Protein AF-C5PFK9-F1 (afdb_monomer_lite)

Organism: Coccidioides posadasii (strain C735) (NCBI:txid222929)

Sequence (125 aa):
MDVKASRNPPFRAEHLGSLLRTDELLQKRAAVDKGTASAAELEPLEDRDIREIVDLQRKLGFHGITDGEYRRHSIELWFIPTFLCLPLARQMHLGLTAEMLLEWGMMGCLVKVGELVDMVRAQER

pLDDT: mean 70.86, std 21.35, range [34.41, 97.06]

Structure (mmCIF, N/CA/C/O backbone):
data_AF-C5PFK9-F1
#
_entry.id   AF-C5PFK9-F1
#
loop_
_atom_site.group_PDB
_atom_site.id
_atom_site.type_symbol
_atom_site.label_atom_id
_atom_site.label_alt_id
_atom_site.label_comp_id
_atom_site.label_asym_id
_atom_site.label_entity_id
_atom_site.label_seq_id
_atom_site.pdbx_PDB_ins_code
_atom_site.Cartn_x
_atom_site.Cartn_y
_atom_site.Cartn_z
_atom_site.occupancy
_atom_site.B_iso_or_equiv
_atom_site.auth_seq_id
_atom_site.auth_comp_id
_atom_site.auth_asym_id
_atom_site.auth_atom_id
_atom_site.pdbx_PDB_model_num
ATOM 1 N N . MET A 1 1 ? 38.017 11.484 -29.416 1.00 40.12 1 MET A N 1
ATOM 2 C CA . MET A 1 1 ? 37.137 10.314 -29.606 1.00 40.12 1 MET A CA 1
ATOM 3 C C . MET A 1 1 ? 35.958 10.518 -28.673 1.00 40.12 1 MET A C 1
ATOM 5 O O . MET A 1 1 ? 36.098 10.291 -27.481 1.00 40.12 1 MET A O 1
ATOM 9 N N . ASP A 1 2 ? 34.872 11.087 -29.189 1.00 54.16 2 ASP A N 1
ATOM 10 C CA . ASP A 1 2 ? 33.654 11.347 -28.420 1.00 54.16 2 ASP A CA 1
ATOM 11 C C . ASP A 1 2 ? 32.868 10.033 -28.322 1.00 54.16 2 ASP A C 1
ATOM 13 O O . ASP A 1 2 ? 32.282 9.563 -29.301 1.00 54.16 2 ASP A O 1
ATOM 17 N N . VAL A 1 3 ? 32.976 9.354 -27.179 1.00 59.41 3 VAL A N 1
ATOM 18 C CA . VAL A 1 3 ? 32.285 8.084 -26.945 1.00 59.41 3 VAL A CA 1
ATOM 19 C C . VAL A 1 3 ? 30.824 8.414 -26.663 1.00 59.41 3 VAL A C 1
ATOM 21 O O . VAL A 1 3 ? 30.444 8.689 -25.528 1.00 59.41 3 VAL A O 1
ATOM 24 N N . LYS A 1 4 ? 29.988 8.383 -27.706 1.00 59.81 4 LYS A N 1
ATOM 25 C CA . LYS A 1 4 ? 28.529 8.374 -27.552 1.00 59.81 4 LYS A CA 1
ATOM 26 C C . LYS A 1 4 ? 28.150 7.174 -26.685 1.00 59.81 4 LYS A C 1
ATOM 28 O O . LYS A 1 4 ? 28.160 6.040 -27.161 1.00 59.81 4 LYS A O 1
ATOM 33 N N . ALA A 1 5 ? 27.820 7.424 -25.420 1.00 60.09 5 ALA A N 1
ATOM 34 C CA . ALA A 1 5 ? 27.234 6.414 -24.555 1.00 60.09 5 ALA A CA 1
ATOM 35 C C . ALA A 1 5 ? 25.995 5.833 -25.255 1.00 60.09 5 ALA A C 1
ATOM 37 O O . ALA A 1 5 ? 25.115 6.578 -25.700 1.00 60.09 5 ALA A O 1
ATOM 38 N N . SER A 1 6 ? 25.952 4.505 -25.395 1.00 61.94 6 SER A N 1
ATOM 39 C CA . SER A 1 6 ? 24.752 3.793 -25.835 1.00 61.94 6 SER A CA 1
ATOM 40 C C . SER A 1 6 ? 23.572 4.297 -25.004 1.00 61.94 6 SER A C 1
ATOM 42 O O . SER A 1 6 ? 23.624 4.250 -23.777 1.00 61.94 6 SER A O 1
ATOM 44 N N . ARG A 1 7 ? 22.502 4.769 -25.657 1.00 57.00 7 ARG A N 1
ATOM 45 C CA . ARG A 1 7 ? 21.263 5.206 -24.983 1.00 57.00 7 ARG A CA 1
ATOM 46 C C . ARG A 1 7 ? 20.531 4.062 -24.264 1.00 57.00 7 ARG A C 1
ATOM 48 O O . ARG A 1 7 ? 19.473 4.300 -23.700 1.00 57.00 7 ARG A O 1
ATOM 55 N N . ASN A 1 8 ? 21.082 2.848 -24.291 1.00 61.59 8 ASN A N 1
ATOM 56 C CA . ASN A 1 8 ? 20.548 1.680 -23.613 1.00 61.59 8 ASN A CA 1
ATOM 57 C C . ASN A 1 8 ? 21.668 0.886 -22.904 1.00 61.59 8 ASN A C 1
ATOM 59 O O . ASN A 1 8 ? 22.078 -0.175 -23.381 1.00 61.59 8 ASN A O 1
ATOM 63 N N . PRO A 1 9 ? 22.246 1.404 -21.811 1.00 58.97 9 PRO A N 1
ATOM 64 C CA . PRO A 1 9 ? 23.023 0.581 -20.886 1.00 58.97 9 PRO A CA 1
ATOM 65 C C . PRO A 1 9 ? 22.055 -0.378 -20.151 1.00 58.97 9 PRO A C 1
ATOM 67 O O . PRO A 1 9 ? 20.865 -0.073 -20.095 1.00 58.97 9 PRO A O 1
ATOM 70 N N . PRO A 1 10 ? 22.494 -1.511 -19.564 1.00 71.50 10 PRO A N 1
ATOM 71 C CA . PRO A 1 10 ? 21.604 -2.503 -18.940 1.00 71.50 10 PRO A CA 1
ATOM 72 C C . PRO A 1 10 ? 21.060 -2.027 -17.577 1.00 71.50 10 PRO A C 1
ATOM 74 O O . PRO A 1 10 ? 21.039 -2.773 -16.600 1.00 71.50 10 PRO A O 1
ATOM 77 N N . PHE A 1 11 ? 20.685 -0.756 -17.464 1.00 70.31 11 PHE A N 1
ATOM 78 C CA . PHE A 1 11 ? 20.166 -0.180 -16.240 1.00 70.31 11 PHE A CA 1
ATOM 79 C C . PHE A 1 11 ? 18.687 -0.529 -16.120 1.00 70.31 11 PHE A C 1
ATOM 81 O O . PHE A 1 11 ? 17.853 -0.117 -16.923 1.00 70.31 11 PHE A O 1
ATOM 88 N N . ARG A 1 12 ? 18.383 -1.321 -15.097 1.00 70.00 12 ARG A N 1
ATOM 89 C CA . ARG A 1 12 ? 17.034 -1.687 -14.688 1.00 70.00 12 ARG A CA 1
ATOM 90 C C . ARG A 1 12 ? 16.624 -0.743 -13.565 1.00 70.00 12 ARG A C 1
ATOM 92 O O . ARG A 1 12 ? 17.211 -0.786 -12.487 1.00 70.00 12 ARG A O 1
ATOM 99 N N . ALA A 1 13 ? 15.643 0.110 -13.832 1.00 75.75 13 ALA A N 1
ATOM 100 C CA . ALA A 1 13 ? 14.972 0.887 -12.801 1.00 75.75 13 ALA A CA 1
ATOM 101 C C . ALA A 1 13 ? 13.685 0.153 -12.419 1.00 75.75 13 ALA A C 1
ATOM 103 O O . ALA A 1 13 ? 12.834 -0.088 -13.273 1.00 75.75 13 ALA A O 1
ATOM 104 N N . GLU A 1 14 ? 13.563 -0.219 -11.151 1.00 78.75 14 GLU A N 1
ATOM 105 C CA . GLU A 1 14 ? 12.355 -0.820 -10.591 1.00 78.75 14 GLU A CA 1
ATOM 106 C C . GLU A 1 14 ? 11.923 -0.026 -9.367 1.00 78.75 14 GLU A C 1
ATOM 108 O O . GLU A 1 14 ? 12.748 0.553 -8.656 1.00 78.75 14 GLU A O 1
ATOM 113 N N . HIS A 1 15 ? 10.6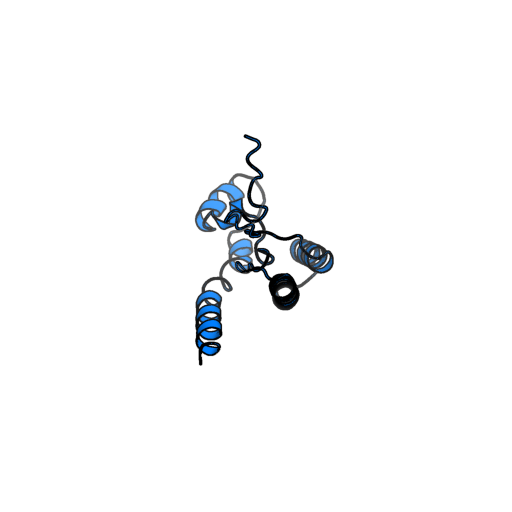16 0.008 -9.136 1.00 84.94 15 HIS A N 1
ATOM 114 C CA . HIS A 1 15 ? 10.062 0.577 -7.925 1.00 84.94 15 HIS A CA 1
ATOM 115 C C . HIS A 1 15 ? 10.088 -0.481 -6.821 1.00 84.94 15 HIS A C 1
ATOM 117 O O . HIS A 1 15 ? 9.514 -1.557 -6.976 1.00 84.94 15 HIS A O 1
ATOM 123 N N . LEU A 1 16 ? 10.760 -0.181 -5.710 1.00 84.06 16 LEU A N 1
ATOM 124 C CA . LEU A 1 16 ? 10.921 -1.107 -4.595 1.00 84.06 16 LEU A CA 1
ATOM 125 C C . LEU A 1 16 ? 10.198 -0.556 -3.365 1.00 84.06 16 LEU A C 1
ATOM 127 O O . LEU A 1 16 ? 10.523 0.522 -2.876 1.00 84.06 16 LEU A O 1
ATOM 131 N N . GLY A 1 17 ? 9.238 -1.324 -2.852 1.00 86.38 17 GLY A N 1
ATOM 132 C CA . GLY A 1 17 ? 8.562 -1.045 -1.586 1.00 86.38 17 GLY A CA 1
ATOM 133 C C . GLY A 1 17 ? 7.335 -0.138 -1.692 1.00 86.38 17 GLY A C 1
ATOM 134 O O . GLY A 1 17 ? 6.498 -0.309 -2.586 1.00 86.38 17 GLY A O 1
ATOM 135 N N . SER A 1 18 ? 7.219 0.754 -0.702 1.00 90.62 18 SER A N 1
ATOM 136 C CA . SER A 1 18 ? 6.044 1.579 -0.402 1.00 90.62 18 SER A CA 1
ATOM 137 C C . SER A 1 18 ? 5.637 2.504 -1.547 1.00 90.62 18 SER A C 1
ATOM 139 O O . SER A 1 18 ? 6.459 3.240 -2.085 1.00 90.62 18 SER A O 1
ATOM 141 N N . LEU A 1 19 ? 4.340 2.531 -1.847 1.00 91.12 19 LEU A N 1
ATOM 142 C CA . LEU A 1 19 ? 3.716 3.506 -2.742 1.00 91.12 19 LEU A CA 1
ATOM 143 C C . LEU A 1 19 ? 2.822 4.460 -1.949 1.00 91.12 19 LEU A C 1
ATOM 145 O O . LEU A 1 19 ? 2.441 4.186 -0.808 1.00 91.12 19 LEU A O 1
ATOM 149 N N . LEU A 1 20 ? 2.477 5.595 -2.559 1.00 92.19 20 LEU A N 1
ATOM 150 C CA . LEU A 1 20 ? 1.532 6.532 -1.959 1.00 92.19 20 LEU A CA 1
ATOM 151 C C . LEU A 1 20 ? 0.180 5.834 -1.772 1.00 92.19 20 LEU A C 1
ATOM 153 O O . LEU A 1 20 ? -0.352 5.270 -2.725 1.00 92.19 20 LEU A O 1
ATOM 157 N N . ARG A 1 21 ? -0.350 5.853 -0.546 1.00 92.62 21 ARG A N 1
ATOM 158 C CA . ARG A 1 21 ? -1.664 5.282 -0.218 1.00 92.62 21 ARG A CA 1
ATOM 159 C C . ARG A 1 21 ? -2.770 6.207 -0.710 1.00 92.62 21 ARG A C 1
ATOM 161 O O . ARG A 1 21 ? -2.586 7.421 -0.746 1.00 92.62 21 ARG A O 1
ATOM 168 N N . THR A 1 22 ? -3.913 5.627 -1.055 1.00 94.50 22 THR A N 1
ATOM 169 C CA . THR A 1 22 ? -5.107 6.392 -1.420 1.00 94.50 22 THR A CA 1
ATOM 170 C C . THR A 1 22 ? -5.603 7.211 -0.224 1.00 94.50 22 THR A C 1
ATOM 172 O O . THR A 1 22 ? -5.462 6.802 0.935 1.00 94.50 22 THR A O 1
ATOM 175 N N . ASP A 1 23 ? -6.215 8.365 -0.496 1.00 95.81 23 ASP A N 1
ATOM 176 C CA . ASP A 1 23 ? -6.822 9.190 0.555 1.00 95.81 23 ASP A CA 1
ATOM 177 C C . ASP A 1 23 ? -7.920 8.421 1.304 1.00 95.81 23 ASP A C 1
ATOM 179 O O . ASP A 1 23 ? -8.065 8.568 2.517 1.00 95.81 23 ASP A O 1
ATOM 183 N N . GLU A 1 24 ? -8.654 7.553 0.602 1.00 95.56 24 GLU A N 1
ATOM 184 C CA . GLU A 1 24 ? -9.685 6.689 1.182 1.00 95.56 24 GLU A CA 1
ATOM 185 C C . GLU A 1 24 ? -9.091 5.719 2.211 1.00 95.56 24 GLU A C 1
ATOM 187 O O . GLU A 1 24 ? -9.580 5.647 3.341 1.00 95.56 24 GLU A O 1
ATOM 192 N N . LEU A 1 25 ? -7.994 5.030 1.871 1.00 94.12 25 LEU A N 1
ATOM 193 C CA . LEU A 1 25 ? -7.312 4.122 2.792 1.00 94.12 25 LEU A CA 1
ATOM 194 C C . LEU A 1 25 ? -6.752 4.864 4.012 1.00 94.12 25 LEU A C 1
ATOM 196 O O . LEU A 1 25 ? -6.878 4.381 5.139 1.00 94.12 25 LEU A O 1
ATOM 200 N N . LEU A 1 26 ? -6.176 6.055 3.818 1.00 93.69 26 LEU A N 1
ATOM 201 C CA . LEU A 1 26 ? -5.672 6.887 4.917 1.00 93.69 26 LEU A CA 1
ATOM 202 C C . LEU A 1 26 ? -6.795 7.330 5.863 1.00 93.69 26 LEU A C 1
ATOM 204 O O . LEU A 1 26 ? -6.660 7.216 7.083 1.00 93.69 26 LEU A O 1
ATOM 208 N N . GLN A 1 27 ? -7.918 7.797 5.317 1.00 95.00 27 GLN A N 1
ATOM 209 C CA . GLN A 1 27 ? -9.076 8.215 6.107 1.00 95.00 27 GLN A CA 1
ATOM 210 C C . GLN A 1 27 ? -9.697 7.041 6.862 1.00 95.00 27 GLN A C 1
ATOM 212 O O . GLN A 1 27 ? -10.026 7.176 8.043 1.00 95.00 27 GLN A O 1
ATOM 217 N N . LYS A 1 28 ? -9.827 5.880 6.211 1.00 94.69 28 LYS A N 1
ATOM 218 C CA . LYS A 1 28 ? -10.388 4.683 6.838 1.00 94.69 28 LYS A CA 1
ATOM 219 C C . LYS A 1 28 ? -9.518 4.202 7.994 1.00 94.69 28 LYS A C 1
ATOM 221 O O . LYS A 1 28 ? -10.047 3.921 9.065 1.00 94.69 28 LYS A O 1
ATOM 226 N N . ARG A 1 29 ? -8.194 4.191 7.820 1.00 92.25 29 ARG A N 1
ATOM 227 C CA . ARG A 1 29 ? -7.241 3.876 8.896 1.00 92.25 29 ARG A CA 1
ATOM 228 C C . ARG A 1 29 ? -7.369 4.845 10.064 1.00 92.25 29 ARG A C 1
ATOM 230 O O . ARG A 1 29 ? -7.552 4.405 11.190 1.00 92.25 29 ARG A O 1
ATOM 237 N N . ALA A 1 30 ? -7.415 6.148 9.790 1.00 92.69 30 ALA A N 1
ATOM 238 C CA . ALA A 1 30 ? -7.624 7.148 10.834 1.00 92.69 30 ALA A CA 1
ATOM 239 C C . ALA A 1 30 ? -8.969 6.979 11.570 1.00 92.69 30 ALA A C 1
ATOM 241 O O . ALA A 1 30 ? -9.065 7.307 12.751 1.00 92.69 30 ALA A O 1
ATOM 242 N N . ALA A 1 31 ? -10.015 6.490 10.897 1.00 91.56 31 ALA A N 1
ATOM 243 C CA . ALA A 1 31 ? -11.298 6.182 11.525 1.00 91.56 31 ALA A CA 1
ATOM 244 C C . ALA A 1 31 ? -11.228 4.923 12.406 1.00 91.56 31 ALA A C 1
ATOM 246 O O . ALA A 1 31 ? -11.801 4.915 13.494 1.00 91.56 31 ALA A O 1
ATOM 247 N N . VAL A 1 32 ? -10.506 3.885 11.974 1.00 91.81 32 VAL A N 1
ATOM 248 C CA . VAL A 1 32 ? -10.258 2.679 12.784 1.00 91.81 32 VAL A CA 1
ATOM 249 C C . VAL A 1 32 ? -9.424 3.017 14.021 1.00 91.81 32 VAL A C 1
ATOM 251 O O . VAL A 1 32 ? -9.814 2.646 15.124 1.00 91.81 32 VAL A O 1
ATOM 254 N N . ASP A 1 33 ? -8.366 3.818 13.877 1.00 88.12 33 ASP A N 1
ATOM 255 C CA . ASP A 1 33 ? -7.528 4.272 14.998 1.00 88.12 33 ASP A CA 1
ATOM 256 C C . ASP A 1 33 ? -8.324 5.099 16.025 1.00 88.12 33 ASP A C 1
ATOM 258 O O . ASP A 1 33 ? -8.038 5.076 17.221 1.00 88.12 33 ASP A O 1
ATOM 262 N N . LYS A 1 34 ? -9.359 5.818 15.570 1.00 93.25 34 LYS A N 1
ATOM 263 C CA . LYS A 1 34 ? -10.295 6.571 16.425 1.00 93.25 34 LYS A CA 1
ATOM 264 C C . LYS A 1 34 ? -11.437 5.718 16.988 1.00 93.25 34 LYS A C 1
ATOM 266 O O . LYS A 1 34 ? -12.261 6.244 17.733 1.00 93.25 34 LYS A O 1
ATOM 271 N N . GLY A 1 35 ? -11.528 4.441 16.613 1.00 91.94 35 GLY A N 1
ATOM 272 C CA . GLY A 1 35 ? -12.623 3.548 16.997 1.00 91.94 35 GLY A CA 1
ATOM 273 C C . GLY A 1 35 ? -13.974 3.897 16.363 1.00 91.94 35 GLY A C 1
ATOM 274 O O . GLY A 1 35 ? -15.008 3.433 16.836 1.00 91.94 35 GLY A O 1
ATOM 275 N N . THR A 1 36 ? -13.998 4.720 15.309 1.00 92.81 36 THR A N 1
ATOM 276 C CA . THR A 1 36 ? -15.232 5.132 14.616 1.00 92.81 36 THR A CA 1
ATOM 277 C C . THR A 1 36 ? -15.542 4.283 13.381 1.00 92.81 36 THR A C 1
ATOM 279 O O . THR A 1 36 ? -16.542 4.529 12.711 1.00 92.81 36 THR A O 1
ATOM 282 N N . ALA A 1 37 ? -14.690 3.310 13.053 1.00 91.88 37 ALA A N 1
ATOM 283 C CA . ALA A 1 37 ? -14.888 2.331 11.986 1.00 91.88 37 ALA A CA 1
ATOM 284 C C . ALA A 1 37 ? -14.375 0.953 12.425 1.00 91.88 37 ALA A C 1
ATOM 286 O O . ALA A 1 37 ? -13.539 0.854 13.324 1.00 91.88 37 ALA A O 1
ATOM 287 N N . SER A 1 38 ? -14.865 -0.109 11.784 1.00 91.50 38 SER A N 1
ATOM 288 C CA . SER A 1 38 ? -14.423 -1.472 12.092 1.00 91.50 38 SER A CA 1
ATOM 289 C C . SER A 1 38 ? -13.136 -1.806 11.340 1.00 91.50 38 SER A C 1
ATOM 291 O O . SER A 1 38 ? -13.026 -1.556 10.140 1.00 91.50 38 SER A O 1
ATOM 293 N N . ALA A 1 39 ? -12.179 -2.441 12.022 1.00 89.31 39 ALA A N 1
ATOM 294 C CA . ALA A 1 39 ? -10.949 -2.930 11.398 1.00 89.31 39 ALA A CA 1
ATOM 295 C C . ALA A 1 39 ? -11.219 -3.948 10.272 1.00 89.31 39 ALA A C 1
ATOM 297 O O . ALA A 1 39 ? -10.457 -4.016 9.311 1.00 89.31 39 ALA A O 1
ATOM 298 N N . ALA A 1 40 ? -12.337 -4.683 10.335 1.00 92.12 40 ALA A N 1
ATOM 299 C CA . ALA A 1 40 ? -12.743 -5.626 9.288 1.00 92.12 40 ALA A CA 1
ATOM 300 C C . ALA A 1 40 ? -13.041 -4.942 7.940 1.00 92.12 40 ALA A C 1
ATOM 302 O O . ALA A 1 40 ? -13.047 -5.592 6.900 1.00 92.12 40 ALA A O 1
ATOM 303 N N . GLU A 1 41 ? -13.275 -3.628 7.943 1.00 89.31 41 GLU A N 1
ATOM 304 C CA . GLU A 1 41 ? -13.534 -2.851 6.732 1.00 89.31 41 GLU A CA 1
ATOM 305 C C . GLU A 1 41 ? -12.242 -2.409 6.023 1.00 89.31 41 GLU A C 1
ATOM 307 O O . GLU A 1 41 ? -12.314 -1.920 4.897 1.00 89.31 41 GLU A O 1
ATOM 312 N N . LEU A 1 42 ? -11.068 -2.565 6.653 1.00 93.12 42 LEU A N 1
ATOM 313 C CA . LEU A 1 42 ? -9.776 -2.219 6.047 1.00 93.12 42 LEU A CA 1
ATOM 314 C C . LEU A 1 42 ? -9.333 -3.251 5.017 1.00 93.12 42 LEU A C 1
ATOM 316 O O . LEU A 1 42 ? -8.893 -2.877 3.940 1.00 93.12 42 LEU A O 1
ATOM 320 N N . GLU A 1 43 ? -9.477 -4.537 5.322 1.00 92.81 43 GLU A N 1
ATOM 321 C CA . GLU A 1 43 ? -9.030 -5.619 4.445 1.00 92.81 43 GLU A CA 1
ATOM 322 C C . GLU A 1 43 ? -9.611 -5.554 3.022 1.00 92.81 43 GLU A C 1
ATOM 324 O O . GLU A 1 43 ? -8.823 -5.548 2.077 1.00 92.81 43 GLU A O 1
ATOM 329 N N . PRO A 1 44 ? -10.940 -5.449 2.813 1.00 95.69 44 PRO A N 1
ATOM 330 C CA . PRO A 1 44 ? -11.486 -5.368 1.459 1.00 95.69 44 PRO A CA 1
ATOM 331 C C . PRO A 1 44 ? -11.034 -4.104 0.713 1.00 95.69 44 PRO A C 1
ATOM 333 O O . PRO A 1 44 ? -10.884 -4.136 -0.510 1.00 95.69 44 PRO A O 1
ATOM 336 N N . LEU A 1 45 ? -10.804 -3.005 1.439 1.00 95.31 45 LEU A N 1
ATOM 337 C CA . LEU A 1 45 ? -10.314 -1.745 0.886 1.00 95.31 45 LEU A CA 1
ATOM 338 C C . LEU A 1 45 ? -8.846 -1.860 0.449 1.00 95.31 45 LEU A C 1
ATOM 340 O O . LEU A 1 45 ? -8.505 -1.518 -0.679 1.00 95.31 45 LEU A O 1
ATOM 344 N N . GLU A 1 46 ? -7.993 -2.412 1.310 1.00 95.06 46 GLU A N 1
ATOM 345 C CA . GLU A 1 46 ? -6.587 -2.690 1.011 1.00 95.06 46 GLU A CA 1
ATOM 346 C C . GLU A 1 46 ? -6.450 -3.642 -0.177 1.00 95.06 46 GLU A C 1
ATOM 348 O O . GLU A 1 46 ? -5.657 -3.396 -1.078 1.00 95.06 46 GLU A O 1
ATOM 353 N N . ASP A 1 47 ? -7.249 -4.705 -0.214 1.00 96.25 47 ASP A N 1
ATOM 354 C CA . ASP A 1 47 ? -7.287 -5.667 -1.312 1.00 96.25 47 ASP A CA 1
ATOM 355 C C . ASP A 1 47 ? -7.631 -5.022 -2.655 1.00 96.25 47 ASP A C 1
ATOM 357 O O . ASP A 1 47 ? -7.029 -5.350 -3.681 1.00 96.25 47 ASP A O 1
ATOM 361 N N . ARG A 1 48 ? -8.620 -4.125 -2.663 1.00 97.06 48 ARG A N 1
ATOM 362 C CA . ARG A 1 48 ? -9.012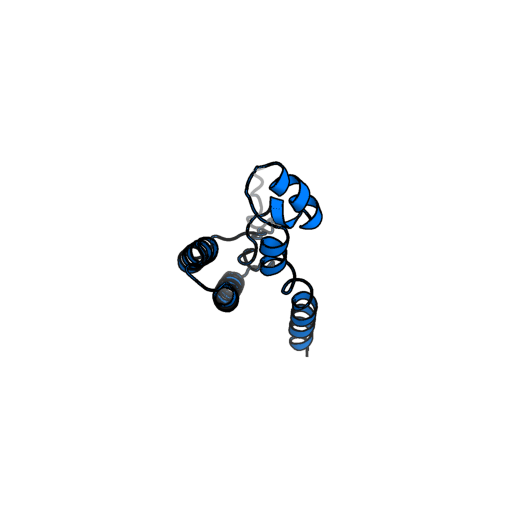 -3.374 -3.857 1.00 97.06 48 ARG A CA 1
ATOM 363 C C . ARG A 1 48 ? -7.863 -2.482 -4.322 1.00 97.06 48 ARG A C 1
ATOM 365 O O . ARG A 1 48 ? -7.430 -2.607 -5.465 1.00 97.06 48 ARG A O 1
ATOM 372 N N . ASP A 1 49 ? -7.325 -1.664 -3.426 1.00 96.19 49 ASP A N 1
ATOM 373 C CA . ASP A 1 49 ? -6.274 -0.697 -3.745 1.00 96.19 49 ASP A CA 1
ATOM 374 C C . ASP A 1 49 ? -4.964 -1.395 -4.177 1.00 96.19 49 ASP A C 1
ATOM 376 O O . ASP A 1 49 ? -4.267 -0.935 -5.085 1.00 96.19 49 ASP A O 1
ATOM 380 N N . ILE A 1 50 ? -4.654 -2.561 -3.598 1.00 96.12 50 ILE A N 1
ATOM 381 C CA . ILE A 1 50 ? -3.513 -3.397 -4.003 1.00 96.12 50 ILE A CA 1
ATOM 382 C C . ILE A 1 50 ? -3.716 -3.972 -5.407 1.00 96.12 50 ILE A C 1
ATOM 384 O O . ILE A 1 50 ? -2.777 -3.993 -6.204 1.00 96.12 50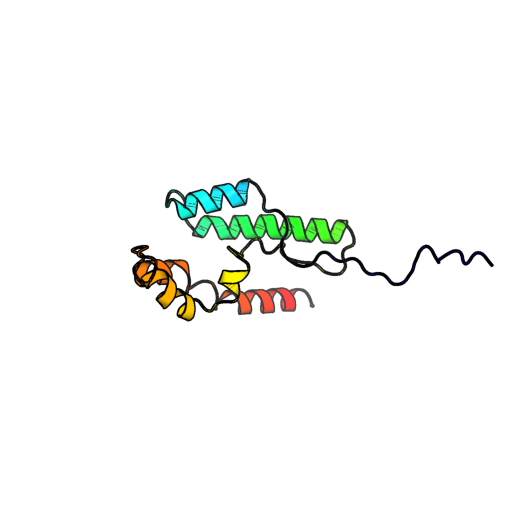 ILE A O 1
ATOM 388 N N . ARG A 1 51 ? -4.923 -4.438 -5.752 1.00 97.00 51 ARG A N 1
ATOM 389 C CA . ARG A 1 51 ? -5.198 -4.918 -7.119 1.00 97.00 51 ARG A CA 1
ATOM 390 C C . ARG A 1 51 ? -4.999 -3.796 -8.134 1.00 97.00 51 ARG A C 1
ATOM 392 O O . ARG A 1 51 ? -4.336 -4.006 -9.147 1.00 97.00 51 ARG A O 1
ATOM 399 N N . GLU A 1 52 ? -5.495 -2.600 -7.830 1.00 96.31 52 GLU A N 1
ATOM 400 C CA . GLU A 1 52 ? -5.360 -1.436 -8.708 1.00 96.31 52 GLU A CA 1
ATOM 401 C C . GLU A 1 52 ? -3.896 -1.041 -8.932 1.00 96.31 52 GLU A C 1
ATOM 403 O O . GLU A 1 52 ? -3.488 -0.810 -10.075 1.00 96.31 52 GLU A O 1
ATOM 408 N N . ILE A 1 53 ? -3.074 -1.018 -7.875 1.00 95.19 53 ILE A N 1
ATOM 409 C CA . ILE A 1 53 ? -1.664 -0.641 -8.011 1.00 95.19 53 ILE A CA 1
ATOM 410 C C . ILE A 1 53 ? -0.834 -1.722 -8.711 1.00 95.19 53 ILE A C 1
ATOM 412 O O . ILE A 1 53 ? 0.090 -1.405 -9.464 1.00 95.19 53 ILE A O 1
ATOM 416 N N . VAL A 1 54 ? -1.167 -3.001 -8.515 1.00 95.06 54 VAL A N 1
ATOM 417 C CA . VAL A 1 54 ? -0.555 -4.120 -9.246 1.00 95.06 54 VAL A CA 1
ATOM 418 C C . VAL A 1 54 ? -0.885 -4.025 -10.734 1.00 95.06 54 VAL A C 1
ATOM 420 O O . VAL A 1 54 ? 0.011 -4.137 -11.575 1.00 95.06 54 VAL A O 1
ATOM 423 N N . ASP A 1 55 ? -2.144 -3.759 -11.076 1.00 96.19 55 ASP A N 1
ATOM 424 C CA . ASP A 1 55 ? -2.567 -3.595 -12.465 1.00 96.19 55 ASP A CA 1
ATOM 425 C C . ASP A 1 55 ? -1.924 -2.370 -13.118 1.00 96.19 55 ASP A C 1
ATOM 427 O O . ASP A 1 55 ? -1.534 -2.431 -14.288 1.00 96.19 55 ASP A O 1
ATOM 431 N N . LEU A 1 56 ? -1.759 -1.270 -12.379 1.00 94.56 56 LEU A N 1
ATOM 432 C CA . LEU A 1 56 ? -1.044 -0.092 -12.865 1.00 94.56 56 LEU A CA 1
ATOM 433 C C . LEU A 1 56 ? 0.424 -0.417 -13.167 1.00 94.56 56 LEU A C 1
ATOM 435 O O . LEU A 1 56 ? 0.899 -0.116 -14.260 1.00 94.56 56 LEU A O 1
ATOM 439 N N . GLN A 1 57 ? 1.129 -1.077 -12.247 1.00 93.69 57 GLN A N 1
ATOM 440 C CA . GLN A 1 57 ? 2.528 -1.472 -12.451 1.00 93.69 57 GLN A CA 1
ATOM 441 C C . GLN A 1 57 ? 2.687 -2.403 -13.663 1.00 93.69 57 GLN A C 1
ATOM 443 O O . GLN A 1 57 ? 3.592 -2.209 -14.477 1.00 93.69 57 GLN A O 1
ATOM 448 N N . ARG A 1 58 ? 1.765 -3.359 -13.850 1.00 93.12 58 ARG A N 1
ATOM 449 C CA . ARG A 1 58 ? 1.731 -4.234 -15.035 1.00 93.12 58 ARG A CA 1
ATOM 450 C C . ARG A 1 58 ? 1.527 -3.444 -16.326 1.00 93.12 58 ARG A C 1
ATOM 452 O O . ARG A 1 58 ? 2.259 -3.656 -17.290 1.00 93.12 58 ARG A O 1
ATOM 459 N N . LYS A 1 59 ? 0.572 -2.507 -16.347 1.00 95.19 59 LYS A N 1
ATOM 460 C CA . LYS A 1 59 ? 0.309 -1.633 -17.507 1.00 95.19 59 LYS A CA 1
ATOM 461 C C . LYS A 1 59 ? 1.508 -0.748 -17.852 1.00 95.19 59 LYS A C 1
ATOM 463 O O . LYS A 1 59 ? 1.743 -0.484 -19.026 1.00 95.19 59 LYS A O 1
ATOM 468 N N . LEU A 1 60 ? 2.266 -0.315 -16.846 1.00 91.31 60 LEU A N 1
ATOM 469 C CA . LEU A 1 60 ? 3.485 0.480 -17.012 1.00 91.31 60 LEU A CA 1
ATOM 470 C C . LEU A 1 60 ? 4.713 -0.358 -17.413 1.00 91.31 60 LEU A C 1
ATOM 472 O O . LEU A 1 60 ? 5.773 0.209 -17.669 1.00 91.31 60 LEU A O 1
ATOM 476 N N . GLY A 1 61 ? 4.583 -1.686 -17.498 1.00 89.31 61 GLY A N 1
ATOM 477 C CA . GLY A 1 61 ? 5.658 -2.581 -17.923 1.00 89.31 61 GLY A CA 1
ATOM 478 C C . GLY A 1 61 ? 6.705 -2.853 -16.843 1.00 89.31 61 GLY A C 1
ATOM 479 O O . GLY A 1 61 ? 7.845 -3.177 -17.172 1.00 89.31 61 GLY A O 1
ATOM 480 N N . PHE A 1 62 ? 6.352 -2.712 -15.562 1.00 88.38 62 PHE A N 1
ATOM 481 C CA . PHE A 1 62 ? 7.270 -3.038 -14.472 1.00 88.38 62 PHE A CA 1
ATOM 482 C C . PHE A 1 62 ? 7.464 -4.554 -14.382 1.00 88.38 62 PHE A C 1
ATOM 484 O O . PHE A 1 62 ? 6.508 -5.326 -14.441 1.00 88.38 62 PHE A O 1
ATOM 491 N N . HIS A 1 63 ? 8.719 -4.975 -14.229 1.00 85.50 63 HIS A N 1
ATOM 492 C CA . HIS A 1 63 ? 9.068 -6.385 -14.053 1.00 85.50 63 HIS A CA 1
ATOM 493 C C . HIS A 1 63 ? 8.963 -6.817 -12.586 1.00 85.50 63 HIS A C 1
ATOM 495 O O . HIS A 1 63 ? 8.409 -7.876 -12.299 1.00 85.50 63 HIS A O 1
ATOM 501 N N . GLY A 1 64 ? 9.465 -5.989 -11.667 1.00 87.88 64 GLY A N 1
ATOM 502 C CA . GLY A 1 64 ? 9.222 -6.119 -10.234 1.00 87.88 64 GLY A CA 1
ATOM 503 C C . GLY A 1 64 ? 7.879 -5.491 -9.871 1.00 87.88 64 GLY A C 1
ATOM 504 O O . GLY A 1 64 ? 7.673 -4.301 -10.100 1.00 87.88 64 GLY A O 1
ATOM 505 N N . ILE A 1 65 ? 6.966 -6.292 -9.324 1.00 92.00 65 ILE A N 1
ATOM 506 C CA . ILE A 1 65 ? 5.655 -5.839 -8.850 1.00 92.00 65 ILE A CA 1
ATOM 507 C C . ILE A 1 65 ? 5.664 -5.834 -7.324 1.00 92.00 65 ILE A C 1
ATOM 509 O O . ILE A 1 65 ? 6.049 -6.828 -6.707 1.00 92.00 65 ILE A O 1
ATOM 513 N N . THR A 1 66 ? 5.204 -4.741 -6.718 1.00 93.50 66 THR A N 1
ATOM 514 C CA . THR A 1 66 ? 5.005 -4.640 -5.265 1.00 93.50 66 THR A CA 1
ATOM 515 C C . THR A 1 66 ? 3.531 -4.405 -4.944 1.00 93.50 66 THR A C 1
ATOM 517 O O . THR A 1 66 ? 2.774 -3.905 -5.774 1.00 93.50 66 THR A O 1
ATOM 520 N N . ASP A 1 67 ? 3.099 -4.740 -3.731 1.00 92.88 67 ASP A N 1
ATOM 521 C CA . ASP A 1 67 ? 1.760 -4.401 -3.227 1.00 92.88 67 ASP A CA 1
ATOM 522 C C . ASP A 1 67 ? 1.680 -2.951 -2.705 1.00 92.88 67 ASP A C 1
ATOM 524 O O . ASP A 1 67 ? 0.734 -2.584 -2.010 1.00 92.88 67 ASP A O 1
ATOM 528 N N . GLY A 1 68 ? 2.710 -2.136 -2.964 1.00 92.69 68 GLY A N 1
ATOM 529 C CA . GLY A 1 68 ? 2.833 -0.780 -2.434 1.00 92.69 68 GLY A CA 1
ATOM 530 C C . GLY A 1 68 ? 2.940 -0.704 -0.909 1.00 92.69 68 GLY A C 1
ATOM 531 O O . GLY A 1 68 ? 2.896 0.397 -0.364 1.00 92.69 68 GLY A O 1
ATOM 532 N N . GLU A 1 69 ? 3.068 -1.839 -0.212 1.00 92.31 69 GLU A N 1
ATOM 533 C CA . GLU A 1 69 ? 3.073 -1.947 1.251 1.00 92.31 69 GLU A CA 1
ATOM 534 C C . GLU A 1 69 ? 1.825 -1.349 1.919 1.00 92.31 69 GLU A C 1
ATOM 536 O O . GLU A 1 69 ? 1.869 -0.863 3.057 1.00 92.31 69 GLU A O 1
ATOM 541 N N . TYR A 1 70 ? 0.687 -1.383 1.218 1.00 92.00 70 TYR A N 1
ATOM 542 C CA . TYR A 1 70 ? -0.546 -0.745 1.678 1.00 92.00 70 TYR A CA 1
ATOM 543 C C . TYR A 1 70 ? -1.039 -1.311 3.003 1.00 92.00 70 TYR A C 1
ATOM 545 O O . TYR A 1 70 ? -1.490 -0.526 3.830 1.00 92.00 70 TYR A O 1
ATOM 553 N N . ARG A 1 71 ? -0.830 -2.610 3.260 1.00 90.38 71 ARG A N 1
ATOM 554 C CA . ARG A 1 71 ? -1.196 -3.265 4.528 1.00 90.38 71 ARG A CA 1
ATOM 555 C C . ARG A 1 71 ? -0.277 -2.903 5.696 1.00 90.38 71 ARG A C 1
ATOM 557 O O . ARG A 1 71 ? -0.691 -2.989 6.849 1.00 90.38 71 ARG A O 1
ATOM 564 N N . ARG A 1 72 ? 0.954 -2.444 5.445 1.00 83.94 72 ARG A N 1
ATOM 565 C CA . ARG A 1 72 ? 1.887 -2.067 6.522 1.00 83.94 72 ARG A CA 1
ATOM 566 C C . ARG A 1 72 ? 1.485 -0.732 7.157 1.00 83.94 72 ARG A C 1
ATOM 568 O O . ARG A 1 72 ? 0.987 0.162 6.472 1.00 83.94 72 ARG A O 1
ATOM 575 N N . HIS A 1 73 ? 1.698 -0.596 8.466 1.00 73.38 73 HIS A N 1
ATOM 576 C CA . HIS A 1 73 ? 1.467 0.655 9.203 1.00 73.38 73 HIS A CA 1
ATOM 577 C C . HIS A 1 73 ? 2.740 1.514 9.278 1.00 73.38 73 HIS A C 1
ATOM 579 O O . HIS A 1 73 ? 2.700 2.697 8.955 1.00 73.38 73 HIS A O 1
ATOM 585 N N . SE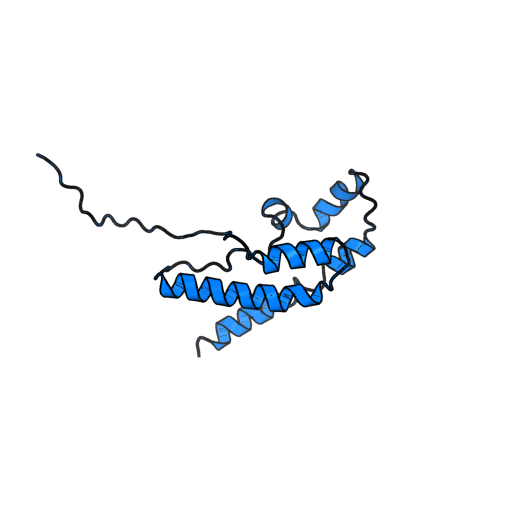R A 1 74 ? 3.886 0.916 9.609 1.00 65.56 74 SER A N 1
ATOM 586 C CA . SER A 1 74 ? 5.198 1.563 9.509 1.00 65.56 74 SER A CA 1
ATOM 587 C C . SER A 1 74 ? 6.281 0.557 9.134 1.00 65.56 74 SER A C 1
ATOM 589 O O . SER A 1 74 ? 6.118 -0.651 9.336 1.00 65.56 74 SER A O 1
ATOM 591 N N . ILE A 1 75 ? 7.376 1.054 8.556 1.00 62.41 75 ILE A N 1
ATOM 592 C CA . ILE A 1 75 ? 8.472 0.202 8.096 1.00 62.41 75 ILE A CA 1
ATOM 593 C C . ILE A 1 75 ? 9.300 -0.298 9.285 1.00 62.41 75 ILE A C 1
ATOM 595 O O . ILE A 1 75 ? 9.619 -1.479 9.346 1.00 62.41 75 ILE A O 1
ATOM 599 N N . GLU A 1 76 ? 9.556 0.546 10.287 1.00 59.56 76 GLU A N 1
ATOM 600 C CA . GLU A 1 76 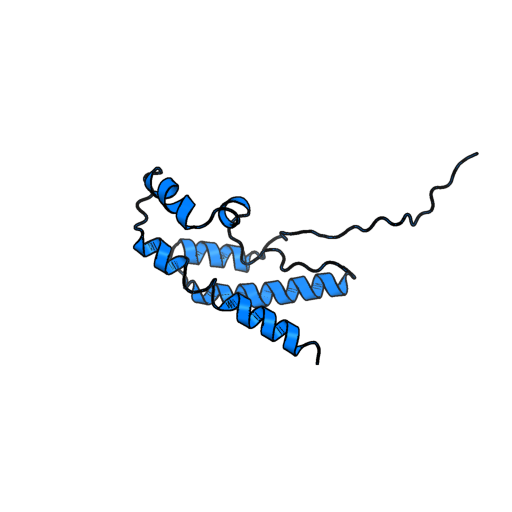? 10.354 0.191 11.462 1.00 59.56 76 GLU A CA 1
ATOM 601 C C . GLU A 1 76 ? 9.605 -0.754 12.408 1.00 59.56 76 GLU A C 1
ATOM 603 O O . GLU A 1 76 ? 10.194 -1.714 12.901 1.00 59.56 76 GLU A O 1
ATOM 608 N N . LEU A 1 77 ? 8.303 -0.532 12.643 1.00 58.16 77 LEU A N 1
ATOM 609 C CA . LEU A 1 77 ? 7.532 -1.382 13.564 1.00 58.16 77 LEU A CA 1
ATOM 610 C C . LEU A 1 77 ? 7.209 -2.747 12.954 1.00 58.16 77 LEU A C 1
ATOM 612 O O . LEU A 1 77 ? 6.993 -3.692 13.702 1.00 58.16 77 LEU A O 1
ATOM 616 N N . TRP A 1 78 ? 7.206 -2.878 11.623 1.00 57.91 78 TRP A N 1
ATOM 617 C CA . TRP A 1 78 ? 6.992 -4.171 10.969 1.00 57.91 78 TRP A CA 1
ATOM 618 C C . TRP A 1 78 ? 8.159 -5.145 11.189 1.00 57.91 78 TRP A C 1
ATOM 620 O O . TRP A 1 78 ? 7.940 -6.346 11.334 1.00 57.91 78 TRP A O 1
ATOM 630 N N . PHE A 1 79 ? 9.400 -4.642 11.225 1.00 59.12 79 PHE A N 1
ATOM 631 C CA . PHE A 1 79 ? 10.587 -5.475 11.465 1.00 59.12 79 PHE A CA 1
ATOM 632 C C . PHE A 1 79 ? 10.796 -5.827 12.939 1.00 59.12 79 PHE A C 1
ATOM 634 O O . PHE A 1 79 ? 11.564 -6.739 13.247 1.00 59.12 79 PHE A O 1
ATOM 641 N N . ILE A 1 80 ? 10.120 -5.131 13.853 1.00 60.75 80 ILE A N 1
ATOM 642 C CA . ILE A 1 80 ? 10.167 -5.424 15.280 1.00 60.75 80 ILE A CA 1
ATOM 643 C C . ILE A 1 80 ? 9.066 -6.446 15.584 1.00 60.75 80 ILE A C 1
ATOM 645 O O . ILE A 1 80 ? 7.886 -6.129 15.437 1.00 60.75 80 ILE A O 1
ATOM 649 N N . PRO A 1 81 ? 9.399 -7.666 16.049 1.00 57.00 81 PRO A N 1
ATOM 650 C CA . PRO A 1 81 ? 8.382 -8.604 16.503 1.00 57.00 81 PRO A CA 1
ATOM 651 C C . PRO A 1 81 ? 7.513 -7.924 17.561 1.00 57.00 81 PRO A C 1
ATOM 653 O O . PRO A 1 81 ? 8.049 -7.315 18.488 1.00 57.00 81 PRO A O 1
ATOM 656 N N . THR A 1 82 ? 6.189 -8.056 17.474 1.00 54.16 82 THR A N 1
ATOM 657 C CA . THR A 1 82 ? 5.223 -7.469 18.425 1.00 54.16 82 THR A CA 1
ATOM 658 C C . THR A 1 82 ? 5.617 -7.708 19.891 1.00 54.16 82 THR A C 1
ATOM 660 O O . THR A 1 82 ? 5.443 -6.838 20.743 1.00 54.16 82 THR A O 1
ATOM 663 N N . PHE A 1 83 ? 6.247 -8.854 20.175 1.00 55.22 83 PHE A N 1
ATOM 664 C CA . PHE A 1 83 ? 6.757 -9.233 21.495 1.00 55.22 83 PHE A CA 1
ATOM 665 C C . PHE A 1 83 ? 7.857 -8.302 22.046 1.00 55.22 83 PHE A C 1
ATOM 667 O O . PHE A 1 83 ? 7.982 -8.146 23.257 1.00 55.22 83 PHE A O 1
ATOM 674 N N . LEU A 1 84 ? 8.633 -7.650 21.176 1.00 56.19 84 LEU A N 1
ATOM 675 C CA . LEU A 1 84 ? 9.674 -6.685 21.541 1.00 56.19 84 LEU A CA 1
ATOM 676 C C . LEU A 1 84 ? 9.127 -5.248 21.669 1.00 56.19 84 LEU A C 1
ATOM 678 O O . LEU A 1 84 ? 9.722 -4.428 22.364 1.00 56.19 84 LEU A O 1
ATOM 682 N N . CYS A 1 85 ? 7.973 -4.946 21.062 1.00 50.75 85 CYS A N 1
ATOM 683 C CA . CYS A 1 85 ? 7.294 -3.652 21.209 1.00 50.75 85 CYS A CA 1
ATOM 684 C C . CYS A 1 85 ? 6.479 -3.550 22.517 1.00 50.75 85 CYS A C 1
ATOM 686 O O . CYS A 1 85 ? 6.302 -2.454 23.051 1.00 50.75 85 CYS A O 1
ATOM 688 N N . LEU A 1 86 ? 6.025 -4.681 23.072 1.00 53.34 86 LEU A N 1
ATOM 689 C CA . LEU A 1 86 ? 5.302 -4.765 24.354 1.00 53.34 86 LEU A CA 1
ATOM 690 C C . LEU A 1 86 ? 6.051 -4.099 25.534 1.00 53.34 86 LEU A C 1
ATOM 692 O O . LEU A 1 86 ? 5.435 -3.318 26.265 1.00 53.34 86 LEU A O 1
ATOM 696 N N . PRO A 1 87 ? 7.366 -4.327 25.723 1.00 52.66 87 PRO A N 1
ATOM 697 C CA . PRO A 1 87 ? 8.152 -3.604 26.723 1.00 52.66 87 PRO A CA 1
ATOM 698 C C . PRO A 1 87 ? 8.226 -2.088 26.476 1.00 52.66 87 PRO A C 1
ATOM 700 O O . PRO A 1 87 ? 8.178 -1.319 27.434 1.00 52.66 87 PRO A O 1
A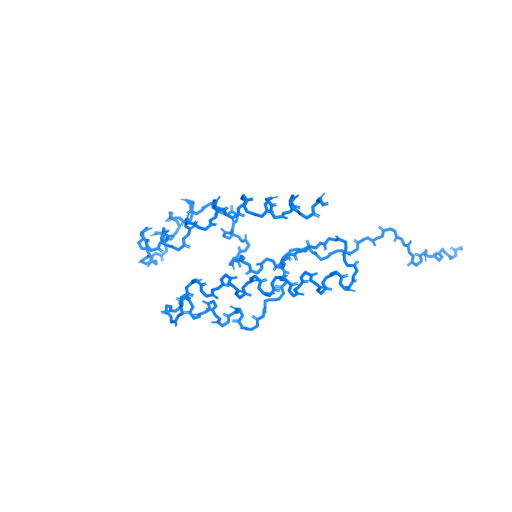TOM 703 N N . LEU A 1 88 ? 8.295 -1.649 25.213 1.00 47.31 88 LEU A N 1
ATOM 704 C CA . LEU A 1 88 ? 8.438 -0.234 24.846 1.00 47.31 88 LEU A CA 1
ATOM 705 C C . LEU A 1 88 ? 7.131 0.553 25.053 1.00 47.31 88 LEU A C 1
ATOM 707 O O . LEU A 1 88 ? 7.151 1.650 25.612 1.00 47.31 88 LEU A O 1
ATOM 711 N N . ALA A 1 89 ? 5.984 -0.035 24.694 1.00 48.81 89 ALA A N 1
ATOM 712 C CA . ALA A 1 89 ? 4.661 0.552 24.933 1.00 48.81 89 ALA A CA 1
ATOM 713 C C . ALA A 1 89 ? 4.384 0.743 26.436 1.00 48.81 89 ALA A C 1
ATOM 715 O O . ALA A 1 89 ? 3.872 1.783 26.852 1.00 48.81 89 ALA A O 1
ATOM 716 N N . ARG A 1 90 ? 4.827 -0.212 27.268 1.00 42.81 90 ARG A N 1
ATOM 717 C CA . ARG A 1 90 ? 4.750 -0.121 28.734 1.00 42.81 90 ARG A CA 1
ATOM 718 C C . ARG A 1 90 ? 5.628 0.996 29.308 1.00 42.81 90 ARG A C 1
ATOM 720 O O . ARG A 1 90 ? 5.290 1.562 30.344 1.00 42.81 90 ARG A O 1
ATOM 727 N N . GLN A 1 91 ? 6.735 1.327 28.645 1.00 47.09 91 GLN A N 1
ATOM 728 C CA . GLN A 1 91 ? 7.671 2.361 29.088 1.00 47.09 91 GLN A CA 1
ATOM 729 C C . GLN A 1 91 ? 7.202 3.781 28.716 1.00 47.09 91 GLN A C 1
ATOM 731 O O . GLN A 1 91 ? 7.504 4.735 29.432 1.00 47.09 91 GLN A O 1
ATOM 736 N N . MET A 1 92 ? 6.383 3.924 27.667 1.00 47.25 92 MET A N 1
ATOM 737 C CA . MET A 1 92 ? 5.881 5.213 27.168 1.00 47.25 92 MET A CA 1
ATOM 738 C C . MET A 1 92 ? 4.593 5.732 27.843 1.00 47.25 92 MET A C 1
ATOM 740 O O . MET A 1 92 ? 4.056 6.739 27.396 1.00 47.25 92 MET A O 1
ATOM 744 N N . HIS A 1 93 ? 4.091 5.103 28.917 1.00 46.66 93 HIS A N 1
ATOM 745 C CA . HIS A 1 93 ? 2.851 5.514 29.618 1.00 46.66 93 HIS A CA 1
ATOM 746 C C . HIS A 1 93 ? 1.611 5.649 28.706 1.00 46.66 93 HIS A C 1
ATOM 748 O O . HIS A 1 93 ? 0.614 6.267 29.077 1.00 46.66 93 HIS A O 1
ATOM 754 N N . LEU A 1 94 ? 1.633 5.035 27.524 1.00 50.66 94 LEU A N 1
ATOM 755 C CA . LEU A 1 94 ? 0.437 4.818 26.725 1.00 50.66 94 LEU A CA 1
ATOM 756 C C . LEU A 1 94 ? -0.260 3.625 27.377 1.00 50.66 94 LEU A C 1
ATOM 758 O O . LEU A 1 94 ? 0.259 2.514 27.320 1.00 50.66 94 LEU A O 1
ATOM 762 N N . GLY A 1 95 ? -1.365 3.863 28.085 1.00 41.25 95 GLY A N 1
ATOM 763 C CA . GLY A 1 95 ? -2.126 2.863 28.848 1.00 41.25 95 GLY A CA 1
ATOM 764 C C . GLY A 1 95 ? -2.815 1.801 27.983 1.00 41.25 95 GLY A C 1
ATOM 765 O O . GLY A 1 95 ? -4.008 1.571 28.128 1.00 41.25 95 GLY A O 1
ATOM 766 N N . LEU A 1 96 ? -2.076 1.177 27.070 1.00 50.59 96 LEU A N 1
ATOM 767 C CA . LEU A 1 96 ? -2.512 0.081 26.223 1.00 50.59 96 LEU A CA 1
ATOM 768 C C . LEU A 1 96 ? -2.306 -1.213 27.011 1.00 50.59 96 LEU A C 1
ATOM 770 O O . LEU A 1 96 ? -1.174 -1.613 27.297 1.00 50.59 96 LEU A O 1
ATOM 774 N N . THR A 1 97 ? -3.400 -1.850 27.420 1.00 45.00 97 THR A N 1
ATOM 775 C CA . THR A 1 97 ? -3.333 -3.163 28.064 1.00 45.00 97 THR A CA 1
ATOM 776 C C . THR A 1 97 ? -2.922 -4.217 27.032 1.00 45.00 97 THR A C 1
ATOM 778 O O . THR A 1 97 ? -3.173 -4.075 25.835 1.00 45.00 97 THR A O 1
ATOM 781 N N . ALA A 1 98 ? -2.269 -5.294 27.480 1.00 46.72 98 ALA A N 1
ATOM 782 C CA . ALA A 1 98 ? -1.848 -6.387 26.597 1.00 46.72 98 ALA A CA 1
ATOM 783 C C . ALA A 1 98 ? -3.030 -7.023 25.831 1.00 46.72 98 ALA A C 1
ATOM 785 O O . ALA A 1 98 ? -2.839 -7.521 24.725 1.00 46.72 98 ALA A O 1
ATOM 786 N N . GLU A 1 99 ? -4.245 -6.947 26.383 1.00 43.09 99 GLU A N 1
ATOM 787 C CA . GLU A 1 99 ? -5.491 -7.381 25.737 1.00 43.09 99 GLU A CA 1
ATOM 788 C C . GLU A 1 99 ? -5.858 -6.521 24.519 1.00 43.09 99 GLU A C 1
ATOM 790 O O . GLU A 1 99 ? -6.182 -7.078 23.474 1.00 43.09 99 GLU A O 1
ATOM 795 N N . MET A 1 100 ? -5.690 -5.192 24.587 1.00 45.62 100 MET A N 1
ATOM 796 C CA . MET A 1 100 ? -5.990 -4.289 23.461 1.00 45.62 100 MET A CA 1
ATOM 797 C C . MET A 1 100 ? -5.089 -4.541 22.241 1.00 45.62 100 MET A C 1
ATOM 799 O O . MET A 1 100 ? -5.511 -4.363 21.104 1.00 45.62 100 MET A O 1
ATOM 803 N N . LEU A 1 101 ? -3.842 -4.974 22.462 1.00 49.09 101 LEU A N 1
ATOM 804 C CA . LEU A 1 101 ? -2.876 -5.250 21.389 1.00 49.09 101 LEU A CA 1
ATOM 805 C C . LEU A 1 101 ? -2.997 -6.675 20.826 1.00 49.09 101 LEU A C 1
ATOM 807 O O . LEU A 1 101 ? -2.724 -6.891 19.644 1.00 49.09 101 LEU A O 1
ATOM 811 N N . LEU A 1 102 ? -3.428 -7.645 21.640 1.00 50.28 102 LEU A N 1
ATOM 812 C CA . LEU A 1 102 ? -3.712 -9.011 21.188 1.00 50.28 102 LEU A CA 1
ATOM 813 C C . LEU A 1 102 ? -4.964 -9.072 20.303 1.00 50.28 102 LEU A C 1
ATOM 815 O O . LEU A 1 102 ? -4.948 -9.787 19.299 1.00 50.28 102 LEU A O 1
ATOM 819 N N . GLU A 1 103 ? -5.992 -8.274 20.610 1.00 44.41 103 GLU A N 1
ATOM 820 C CA . GLU A 1 103 ? -7.184 -8.139 19.761 1.00 44.41 103 GLU A CA 1
ATOM 821 C C . GLU A 1 103 ? -6.878 -7.494 18.398 1.00 44.41 103 GLU A C 1
ATOM 823 O O . GLU A 1 103 ? -7.530 -7.820 17.409 1.00 44.41 103 GLU A O 1
ATOM 828 N N . TRP A 1 104 ? -5.861 -6.628 18.310 1.00 42.62 104 TRP A N 1
ATOM 829 C CA . TRP A 1 104 ? -5.510 -5.916 17.072 1.00 42.62 104 TRP A CA 1
ATOM 830 C C . TRP A 1 104 ? -4.424 -6.614 16.234 1.00 42.62 104 TRP A C 1
ATOM 832 O O . TRP A 1 104 ? -4.302 -6.339 15.042 1.00 42.62 104 TRP A O 1
ATOM 842 N N . GLY A 1 105 ? -3.622 -7.512 16.819 1.00 51.50 105 GLY A N 1
ATOM 843 C CA . GLY A 1 105 ? -2.347 -7.921 16.214 1.00 51.50 105 GLY A CA 1
ATOM 844 C C . GLY A 1 105 ? -2.160 -9.392 15.842 1.00 51.50 105 GLY A C 1
ATOM 845 O O . GLY A 1 105 ? -1.223 -9.688 15.102 1.00 51.50 105 GLY A O 1
ATOM 846 N N . MET A 1 106 ? -2.975 -10.335 16.332 1.00 42.34 106 MET A N 1
ATOM 847 C CA . MET A 1 106 ? -2.536 -11.745 16.330 1.00 42.34 106 MET A CA 1
ATOM 848 C C . MET A 1 106 ? -3.372 -12.773 15.565 1.00 42.34 106 MET A C 1
ATOM 850 O O . MET A 1 106 ? -2.855 -13.858 15.308 1.00 42.34 106 MET A O 1
ATOM 854 N N . MET A 1 107 ? -4.588 -12.470 15.107 1.00 34.41 107 MET A N 1
ATOM 855 C CA . MET A 1 107 ? -5.379 -13.472 14.366 1.00 34.41 107 MET A CA 1
ATOM 856 C C . MET A 1 107 ? -5.225 -13.434 12.837 1.00 34.41 107 MET A C 1
ATOM 858 O O . MET A 1 107 ? -5.543 -14.419 12.179 1.00 34.41 107 MET A O 1
ATOM 862 N N . GLY A 1 108 ? -4.693 -12.355 12.251 1.00 39.22 108 GLY A N 1
ATOM 863 C CA . GLY A 1 108 ? -4.595 -12.220 10.787 1.00 39.22 108 GLY A CA 1
ATOM 864 C C . GLY A 1 108 ? -3.280 -12.694 10.154 1.00 39.22 108 GLY A C 1
ATOM 865 O O . GLY A 1 108 ? -3.249 -12.999 8.965 1.00 39.22 108 GLY A O 1
ATOM 866 N N . CYS A 1 109 ? -2.182 -12.751 10.917 1.00 43.69 109 CYS A N 1
ATOM 867 C CA . CYS A 1 109 ? -0.838 -12.848 10.329 1.00 43.69 109 CYS A CA 1
ATOM 868 C C . CYS A 1 109 ? -0.403 -14.289 9.998 1.00 43.69 109 CYS A C 1
ATOM 870 O O . CYS A 1 109 ? 0.342 -14.507 9.046 1.00 43.69 109 CYS A O 1
ATOM 872 N N . LEU A 1 110 ? -0.893 -15.288 10.741 1.00 36.88 110 LEU A N 1
ATOM 873 C CA . LEU A 1 110 ? -0.513 -16.694 10.531 1.00 36.88 110 LEU A CA 1
ATOM 874 C C . LEU A 1 110 ? -1.415 -17.435 9.532 1.00 36.88 110 LEU A C 1
ATOM 876 O O . LEU A 1 110 ? -0.957 -18.383 8.905 1.00 36.88 110 LEU A O 1
ATOM 880 N N . VAL A 1 111 ? -2.660 -16.987 9.333 1.00 40.62 111 VAL A N 1
ATOM 881 C CA . VAL A 1 111 ? -3.599 -17.618 8.384 1.00 40.62 111 VAL A CA 1
ATOM 882 C C . VAL A 1 111 ? -3.308 -17.190 6.934 1.00 40.62 111 VAL A C 1
ATOM 884 O O . VAL A 1 111 ? -3.342 -18.014 6.024 1.00 40.62 111 VAL A O 1
ATOM 887 N N . LYS A 1 112 ? -2.905 -15.931 6.707 1.00 46.94 112 LYS A N 1
ATOM 888 C CA . LYS A 1 112 ? -2.817 -15.335 5.357 1.00 46.94 112 LYS A CA 1
ATOM 889 C C . LYS A 1 112 ? -1.581 -15.700 4.530 1.00 46.94 112 LYS A C 1
ATOM 891 O O . LYS A 1 112 ? -1.607 -15.551 3.312 1.00 46.94 112 LYS A O 1
ATOM 896 N N . VAL A 1 113 ? -0.501 -16.201 5.140 1.00 47.34 113 VAL A N 1
ATOM 897 C CA . VAL A 1 113 ? 0.674 -16.666 4.371 1.00 47.34 113 VAL A CA 1
ATOM 898 C C . VAL A 1 113 ? 0.353 -17.960 3.613 1.00 47.34 113 VAL A C 1
ATOM 900 O O . VAL A 1 113 ? 0.819 -18.134 2.490 1.00 47.34 113 VAL A O 1
ATOM 903 N N . GLY A 1 114 ? -0.483 -18.836 4.184 1.00 41.38 114 GLY A N 1
ATOM 904 C CA . GLY A 1 114 ? -0.932 -20.063 3.519 1.00 41.38 114 GLY A CA 1
ATOM 905 C C . GLY A 1 114 ? -1.819 -19.774 2.308 1.00 41.38 114 GLY A C 1
ATOM 906 O O . GLY A 1 114 ? -1.534 -20.238 1.209 1.00 41.38 114 GLY A O 1
ATOM 907 N N . GLU A 1 115 ? -2.826 -18.916 2.481 1.00 46.59 115 GLU A N 1
ATOM 908 C CA . GLU A 1 115 ? -3.785 -18.575 1.420 1.00 46.59 115 GLU A CA 1
ATOM 909 C C . GLU A 1 115 ? -3.132 -17.834 0.243 1.00 46.59 115 GLU A C 1
ATOM 911 O O . GLU A 1 115 ? -3.484 -18.073 -0.911 1.00 46.59 115 GLU A O 1
ATOM 916 N N . LEU A 1 116 ? -2.128 -16.989 0.503 1.00 44.94 116 LEU A N 1
ATOM 917 C CA . LEU A 1 116 ? -1.373 -16.308 -0.552 1.00 44.94 116 LEU A CA 1
ATOM 918 C C . LEU A 1 116 ? -0.501 -17.289 -1.357 1.00 44.94 116 LEU A C 1
ATOM 920 O O . LEU A 1 116 ? -0.423 -17.181 -2.580 1.00 44.94 116 LEU A O 1
ATOM 924 N N . VAL A 1 117 ? 0.126 -18.267 -0.692 1.00 54.69 117 VAL A N 1
ATOM 925 C CA . VAL A 1 117 ? 0.917 -19.320 -1.354 1.00 54.69 117 VAL A CA 1
ATOM 926 C C . VAL A 1 117 ? 0.019 -20.237 -2.184 1.00 54.69 117 VAL A C 1
ATOM 928 O O . VAL A 1 117 ? 0.380 -20.592 -3.308 1.00 54.69 117 VAL A O 1
ATOM 931 N N . ASP A 1 118 ? -1.164 -20.577 -1.679 1.00 52.66 118 ASP A N 1
ATOM 932 C CA . ASP A 1 118 ? -2.122 -21.421 -2.393 1.00 52.66 118 ASP A CA 1
ATOM 933 C C . ASP A 1 118 ? -2.786 -20.685 -3.565 1.00 52.66 118 ASP A C 1
ATOM 935 O O . ASP A 1 118 ? -2.977 -21.278 -4.628 1.00 52.66 118 ASP A O 1
ATOM 939 N N . MET A 1 119 ? -3.044 -19.380 -3.436 1.00 44.62 119 MET A N 1
ATOM 940 C CA . MET A 1 119 ? -3.548 -18.543 -4.529 1.00 44.62 119 MET A CA 1
ATOM 941 C C . MET A 1 119 ? -2.516 -18.380 -5.654 1.00 44.62 119 MET A C 1
ATOM 943 O O . MET A 1 119 ? -2.873 -18.478 -6.827 1.00 44.62 119 MET A O 1
ATOM 947 N N . VAL A 1 120 ? -1.233 -18.197 -5.319 1.00 49.09 120 VAL A N 1
ATOM 948 C CA . VAL A 1 120 ? -0.147 -18.135 -6.315 1.00 49.09 120 VAL A CA 1
ATOM 949 C C . VAL A 1 120 ? 0.029 -19.488 -7.014 1.00 49.09 120 VAL A C 1
ATOM 951 O O . VAL A 1 120 ? 0.092 -19.537 -8.239 1.00 49.09 120 VAL A O 1
ATOM 954 N N . ARG A 1 121 ? -0.010 -20.604 -6.274 1.00 54.34 121 ARG A N 1
ATOM 955 C CA . ARG A 1 121 ? 0.068 -21.963 -6.850 1.00 54.34 121 ARG A CA 1
ATOM 956 C C . ARG A 1 121 ? -1.151 -22.351 -7.688 1.00 54.34 121 ARG A C 1
ATOM 958 O O . ARG A 1 121 ? -1.039 -23.192 -8.576 1.00 54.34 121 ARG A O 1
ATOM 965 N N . ALA A 1 122 ? -2.320 -21.775 -7.413 1.00 49.72 122 ALA A N 1
ATOM 966 C CA . ALA A 1 122 ? -3.528 -22.004 -8.201 1.00 49.72 122 ALA A CA 1
ATOM 967 C C . ALA A 1 122 ? -3.507 -21.282 -9.560 1.00 49.72 122 ALA A C 1
ATOM 969 O O . ALA A 1 122 ? -4.220 -21.714 -10.460 1.00 49.72 122 ALA A O 1
ATOM 970 N N . GLN A 1 123 ? -2.697 -20.227 -9.718 1.00 46.50 123 GLN A N 1
ATOM 971 C CA . GLN A 1 123 ? -2.547 -19.473 -10.971 1.00 46.50 123 GLN A CA 1
ATOM 972 C C . GLN A 1 123 ? -1.463 -20.036 -11.911 1.00 46.50 123 GLN A C 1
ATOM 974 O O . GLN A 1 123 ? -1.362 -19.592 -13.051 1.00 46.50 123 GLN A O 1
ATOM 979 N N . GLU A 1 124 ? -0.668 -21.008 -11.452 1.00 44.56 124 GLU A N 1
ATOM 980 C CA . GLU A 1 124 ? 0.381 -21.686 -12.235 1.00 44.56 124 GLU A CA 1
ATOM 981 C C . GLU A 1 124 ? -0.083 -23.025 -12.861 1.00 44.56 124 GLU A C 1
ATOM 983 O O . GLU A 1 124 ? 0.740 -23.801 -13.348 1.00 44.56 124 GLU A O 1
ATOM 988 N N . ARG A 1 125 ? -1.396 -23.304 -12.867 1.00 41.06 125 ARG A N 1
ATOM 989 C CA . ARG A 1 125 ? -2.042 -24.405 -13.610 1.00 41.06 125 ARG A CA 1
ATOM 990 C C . ARG A 1 125 ? -2.955 -23.852 -14.694 1.00 41.06 125 ARG A C 1
ATOM 992 O O . ARG A 1 125 ? -3.040 -24.511 -15.752 1.00 41.06 125 ARG A O 1
#

InterPro domains:
  IPR038071 UROD/MetE-like superfamily [G3DSA:3.20.20.210] (1-86)
  IPR038071 UROD/MetE-like superfamily [SSF51726] (5-82)

Foldseek 3Di:
DPPPDDPDDPDDDADDAADDDDPVLVVQVVCVVVVNHDPVVNVVVLVVLLVVQQVVCVVVVHPDGDSNCSVDPDPVVVPPPPVNCVVVCVVVPPPQDPVNCCVVPPDPPVPVVVVVVVVVVVVVD

Secondary structure (DSSP, 8-state):
------S--S------S--PPPHHHHHHHHHHHTTSS-GGGHHHHHHHHHHHHHHHHHHTT-SS---TTTT-S-HHHHHS-HHHHHHHHHHTT----HHHHHHHHSSSTTTHHHHHHHHHHHTT-

Radius of gyration: 19.89 Å; chains: 1; bounding box: 52×36×59 Å